Protein AF-A0A3D4YZE8-F1 (afdb_monomer_lite)

Secondary structure (DSSP, 8-state):
-PPP--EEEEEEESS-TGGGTTTTGGGPPEEEEEEEETTTTEEEEEEGGGGGGHHHHHHH-S-EEESSTTTTHHHHHTTT-SS-GGGS-EEEHHHHHTT-

Structure (mmCIF, N/CA/C/O backbone):
data_AF-A0A3D4YZE8-F1
#
_entry.id   AF-A0A3D4YZE8-F1
#
loop_
_atom_site.group_PDB
_atom_site.id
_atom_site.type_symbol
_atom_site.label_atom_id
_atom_site.label_alt_id
_atom_site.label_comp_id
_atom_site.label_asym_id
_atom_site.label_entity_id
_atom_site.label_seq_id
_atom_site.pdbx_PDB_ins_code
_atom_site.Cartn_x
_atom_site.Cartn_y
_atom_site.Cartn_z
_atom_site.occupancy
_atom_site.B_iso_or_equiv
_atom_site.auth_seq_id
_atom_site.auth_comp_id
_atom_site.auth_asym_id
_atom_site.auth_atom_id
_atom_site.pdbx_PDB_model_num
ATOM 1 N N . MET A 1 1 ? -7.918 10.860 19.803 1.00 47.38 1 MET A N 1
ATOM 2 C CA . MET A 1 1 ? -7.132 10.082 18.827 1.00 47.38 1 MET A CA 1
ATOM 3 C C . MET A 1 1 ? -8.129 9.425 17.899 1.00 47.38 1 MET A C 1
ATOM 5 O O . MET A 1 1 ? -8.943 8.640 18.376 1.00 47.38 1 MET A O 1
ATOM 9 N N . THR A 1 2 ? -8.173 9.832 16.636 1.00 54.25 2 THR A N 1
ATOM 10 C CA . THR A 1 2 ? -8.945 9.120 15.612 1.00 54.25 2 THR A CA 1
ATOM 11 C C . THR A 1 2 ? -8.411 7.695 15.560 1.00 54.25 2 THR A C 1
ATOM 13 O O . THR A 1 2 ? -7.206 7.493 15.442 1.00 54.25 2 THR A O 1
ATOM 16 N N . ARG A 1 3 ? -9.281 6.700 15.754 1.00 69.88 3 ARG A N 1
ATOM 17 C CA . ARG A 1 3 ? -8.897 5.310 15.507 1.00 69.88 3 ARG A CA 1
ATOM 18 C C . ARG A 1 3 ? -8.620 5.190 14.015 1.00 69.88 3 ARG A C 1
ATOM 20 O O . ARG A 1 3 ? -9.464 5.599 13.222 1.00 69.88 3 ARG A O 1
ATOM 27 N N . GLY A 1 4 ? -7.461 4.654 13.661 1.00 83.19 4 GLY A N 1
ATOM 28 C CA . GLY A 1 4 ? -7.157 4.325 12.281 1.00 83.19 4 GLY A CA 1
ATOM 29 C C . GLY A 1 4 ? -8.161 3.352 11.670 1.00 83.19 4 GLY A C 1
ATOM 30 O O . GLY A 1 4 ? -8.925 2.684 12.374 1.00 83.19 4 GLY A O 1
ATOM 31 N N . THR A 1 5 ? -8.156 3.278 10.345 1.00 94.31 5 THR A N 1
ATOM 32 C CA . THR A 1 5 ? -9.135 2.534 9.546 1.00 94.31 5 THR A CA 1
ATOM 33 C C . THR A 1 5 ? -8.475 1.384 8.808 1.00 94.31 5 THR A C 1
ATOM 35 O O . THR A 1 5 ? -7.352 1.527 8.340 1.00 94.31 5 THR A O 1
ATOM 38 N N . LYS A 1 6 ? -9.163 0.246 8.685 1.00 97.44 6 LYS A N 1
ATOM 39 C CA . LYS A 1 6 ? -8.678 -0.840 7.826 1.00 97.44 6 LYS A CA 1
ATOM 40 C C . LYS A 1 6 ? -8.773 -0.404 6.372 1.00 97.44 6 LYS A C 1
ATOM 42 O O . LYS A 1 6 ? -9.758 0.230 5.982 1.00 97.44 6 LYS A O 1
ATOM 47 N N . ILE A 1 7 ? -7.794 -0.803 5.576 1.00 98.00 7 ILE A N 1
ATOM 48 C CA . ILE A 1 7 ? -7.727 -0.446 4.160 1.00 98.00 7 ILE A CA 1
ATOM 49 C C . ILE A 1 7 ? -7.514 -1.712 3.357 1.00 98.00 7 ILE A C 1
ATOM 51 O O . ILE A 1 7 ? -6.675 -2.532 3.715 1.00 98.00 7 ILE A O 1
ATOM 55 N N . VAL A 1 8 ? -8.269 -1.858 2.275 1.00 98.62 8 VAL A N 1
ATOM 56 C CA . VAL A 1 8 ? -7.940 -2.814 1.214 1.00 98.62 8 VAL A CA 1
ATOM 57 C C . VAL A 1 8 ? -7.334 -2.008 0.084 1.00 98.62 8 VAL A C 1
ATOM 59 O O . VAL A 1 8 ? -7.949 -1.019 -0.311 1.00 98.62 8 VAL A O 1
ATOM 62 N N . PHE A 1 9 ? -6.171 -2.382 -0.429 1.00 98.19 9 PHE A N 1
ATOM 63 C CA . PHE A 1 9 ? -5.631 -1.710 -1.603 1.00 98.19 9 PHE A CA 1
ATOM 64 C C . PHE A 1 9 ? -4.925 -2.670 -2.547 1.00 98.19 9 PHE A C 1
ATOM 66 O O . PHE A 1 9 ? -4.559 -3.784 -2.174 1.00 98.19 9 PHE A O 1
ATOM 73 N N . ASP A 1 10 ? -4.775 -2.179 -3.766 1.00 98.25 10 ASP A N 1
ATOM 74 C CA . ASP A 1 10 ? -4.039 -2.783 -4.864 1.00 98.25 10 ASP A CA 1
ATOM 75 C C . ASP A 1 10 ? -3.401 -1.647 -5.676 1.00 98.25 10 ASP A C 1
ATOM 77 O O . ASP A 1 10 ? -3.926 -0.517 -5.688 1.00 98.25 10 ASP A O 1
ATOM 81 N N . LEU A 1 11 ? -2.264 -1.911 -6.315 1.00 97.12 11 LEU A N 1
ATOM 82 C CA . LEU A 1 11 ? -1.604 -0.945 -7.189 1.00 97.12 11 LEU A CA 1
ATOM 83 C C . LEU A 1 11 ? -1.298 -1.515 -8.567 1.00 97.12 11 LEU A C 1
ATOM 85 O O . LEU A 1 11 ? -0.990 -2.687 -8.738 1.00 97.12 11 LEU A O 1
ATOM 89 N N . GLU A 1 12 ? -1.294 -0.620 -9.545 1.00 95.94 12 GLU A N 1
ATOM 90 C CA . GLU A 1 12 ? -0.953 -0.925 -10.927 1.00 95.94 12 GLU A CA 1
ATOM 91 C C . GLU A 1 12 ? 0.289 -0.143 -11.333 1.00 95.94 12 GLU A C 1
ATOM 93 O O . GLU A 1 12 ? 0.432 1.044 -11.018 1.00 95.94 12 GLU A O 1
ATOM 98 N N . THR A 1 13 ? 1.186 -0.766 -12.089 1.00 95.19 13 THR A N 1
ATOM 99 C CA . THR A 1 13 ? 2.461 -0.165 -12.497 1.00 95.19 13 THR A CA 1
ATOM 100 C C . THR A 1 13 ? 2.415 0.403 -13.915 1.00 95.19 13 THR A C 1
ATOM 102 O O . THR A 1 13 ? 1.690 -0.073 -14.779 1.00 95.19 13 THR A O 1
ATOM 105 N N . GLN A 1 14 ? 3.221 1.432 -14.192 1.00 92.69 14 GLN A N 1
ATOM 106 C CA . GLN A 1 14 ? 3.290 2.082 -15.515 1.00 92.69 14 GLN A CA 1
ATOM 107 C C . GLN A 1 14 ? 3.866 1.182 -16.614 1.00 92.69 14 GLN A C 1
ATOM 109 O O . GLN A 1 14 ? 3.675 1.441 -17.799 1.00 92.69 14 GLN A O 1
ATOM 114 N N . LYS A 1 15 ? 4.622 0.161 -16.211 1.00 87.62 15 LYS A N 1
ATOM 115 C CA . LYS A 1 15 ? 5.200 -0.864 -17.077 1.00 87.62 15 LYS A CA 1
ATOM 116 C C . LYS A 1 15 ? 4.879 -2.230 -16.504 1.00 87.62 15 LYS A C 1
ATOM 118 O O . LYS A 1 15 ? 4.709 -2.376 -15.293 1.00 87.62 15 LYS A O 1
ATOM 123 N N . THR A 1 16 ? 4.845 -3.224 -17.368 1.00 79.94 16 THR A N 1
ATOM 124 C CA . THR A 1 16 ? 4.724 -4.629 -16.994 1.00 79.94 16 THR A CA 1
ATOM 125 C C . THR A 1 16 ? 6.056 -5.187 -16.485 1.00 79.94 16 THR A C 1
ATOM 127 O O . THR A 1 16 ? 7.132 -4.633 -16.726 1.00 79.94 16 THR A O 1
ATOM 130 N N . PHE A 1 17 ? 5.991 -6.325 -15.791 1.00 72.81 17 PHE A N 1
ATOM 131 C CA . PHE A 1 17 ? 7.169 -7.058 -15.316 1.00 72.81 17 PHE A CA 1
ATOM 132 C C . PHE A 1 17 ? 8.148 -7.408 -16.441 1.00 72.81 17 PHE A C 1
ATOM 134 O O . PHE A 1 17 ? 9.364 -7.270 -16.277 1.00 72.81 17 PHE A O 1
ATOM 141 N N . ASP A 1 18 ? 7.616 -7.840 -17.584 1.00 73.25 18 ASP A N 1
ATOM 142 C CA . ASP A 1 18 ? 8.412 -8.263 -18.735 1.00 73.25 18 ASP A CA 1
ATOM 143 C C . ASP A 1 18 ? 9.185 -7.084 -19.341 1.00 73.25 18 ASP A C 1
ATOM 145 O O . ASP A 1 18 ? 10.341 -7.229 -19.741 1.00 73.25 18 ASP A O 1
ATOM 149 N N . GLU A 1 19 ? 8.602 -5.883 -19.312 1.00 67.62 19 GLU A N 1
ATOM 150 C CA . GLU A 1 19 ? 9.227 -4.655 -19.815 1.00 67.62 19 GLU A CA 1
ATOM 151 C C . GLU A 1 19 ? 10.400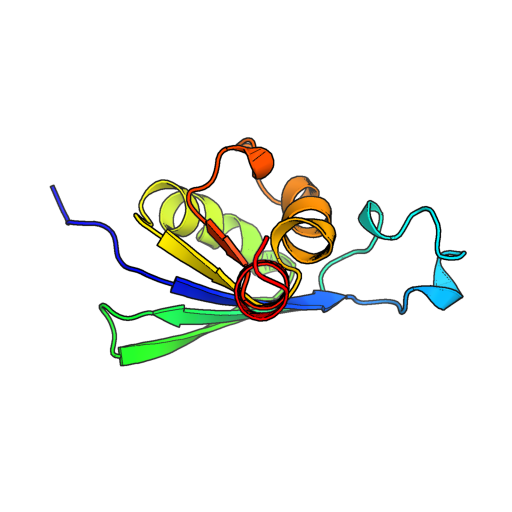 -4.155 -18.955 1.00 67.62 19 GLU A C 1
ATOM 153 O O . GLU A 1 19 ? 11.205 -3.351 -19.432 1.00 67.62 19 GLU A O 1
ATOM 158 N N . VAL A 1 20 ? 10.539 -4.627 -17.710 1.00 65.62 20 VAL A N 1
ATOM 159 C CA . VAL A 1 20 ? 11.667 -4.291 -16.814 1.00 65.62 20 VAL A CA 1
ATOM 160 C C . VAL A 1 20 ? 12.607 -5.469 -16.542 1.00 65.62 20 VAL A C 1
ATOM 162 O O . VAL A 1 20 ? 13.445 -5.414 -15.640 1.00 65.62 20 VAL A O 1
ATOM 165 N N . GLY A 1 21 ? 12.501 -6.545 -17.328 1.00 65.50 21 GLY A N 1
ATOM 166 C CA . GLY A 1 21 ? 13.372 -7.718 -17.211 1.00 65.50 21 GLY A CA 1
ATOM 167 C C . GLY A 1 21 ? 13.061 -8.618 -16.009 1.00 65.50 21 GLY A C 1
ATOM 168 O O . GLY A 1 21 ? 13.922 -9.400 -15.596 1.00 65.50 21 GLY A O 1
ATOM 169 N N . GLY A 1 22 ? 11.862 -8.501 -15.426 1.00 66.44 22 GLY A N 1
ATOM 170 C CA . GLY A 1 22 ? 11.274 -9.393 -14.415 1.00 66.44 22 GLY A CA 1
ATOM 171 C C . GLY A 1 22 ? 11.911 -9.378 -13.019 1.00 66.44 22 GLY A C 1
ATOM 172 O O . GLY A 1 22 ? 11.209 -9.515 -12.021 1.00 66.44 22 GLY A O 1
ATOM 173 N N . ARG A 1 23 ? 13.232 -9.196 -12.907 1.00 67.12 23 ARG A N 1
ATOM 174 C CA . ARG A 1 23 ? 13.969 -9.245 -11.629 1.00 67.12 23 ARG A CA 1
ATOM 175 C C . ARG A 1 23 ? 13.966 -7.930 -10.855 1.00 67.12 23 ARG A C 1
ATOM 177 O O . ARG A 1 23 ? 14.099 -7.957 -9.639 1.00 67.12 23 ARG A O 1
ATOM 184 N N . ASN A 1 24 ? 13.771 -6.810 -11.544 1.00 73.44 24 ASN A N 1
ATOM 185 C CA . ASN A 1 24 ? 13.779 -5.469 -10.960 1.00 73.44 24 ASN A CA 1
ATOM 186 C C . ASN A 1 24 ? 12.355 -4.911 -10.829 1.00 73.44 24 ASN A C 1
ATOM 188 O O . ASN A 1 24 ? 12.124 -3.733 -11.055 1.00 73.44 24 ASN A O 1
ATOM 192 N N . TYR A 1 25 ? 11.365 -5.748 -10.519 1.00 76.88 25 TYR A N 1
ATOM 193 C CA . TYR A 1 25 ? 9.963 -5.310 -10.459 1.00 76.88 25 TYR A CA 1
ATOM 194 C C . TYR A 1 25 ? 9.705 -4.289 -9.345 1.00 76.88 25 TYR A C 1
ATOM 196 O O . TYR A 1 25 ? 8.894 -3.389 -9.508 1.00 76.88 25 TYR A O 1
ATOM 204 N N . GLN A 1 26 ? 10.456 -4.372 -8.244 1.00 77.25 26 GLN A N 1
ATOM 205 C CA . GLN A 1 26 ? 10.485 -3.339 -7.208 1.00 77.25 26 GLN A CA 1
ATOM 206 C C . GLN A 1 26 ? 10.916 -1.978 -7.768 1.00 77.25 26 GLN A C 1
ATOM 208 O O . GLN A 1 26 ? 10.697 -0.959 -7.122 1.00 77.25 26 GLN A O 1
ATOM 213 N N . ASP A 1 27 ? 11.513 -1.964 -8.972 1.00 80.31 27 ASP A N 1
ATOM 214 C CA . ASP A 1 27 ? 11.906 -0.760 -9.675 1.00 80.31 27 ASP A CA 1
ATOM 215 C C . ASP A 1 27 ? 10.830 -0.128 -10.565 1.00 80.31 27 ASP A C 1
ATOM 217 O O . ASP A 1 27 ? 11.076 0.895 -11.218 1.00 80.31 27 ASP A O 1
ATOM 221 N N . LEU A 1 28 ? 9.632 -0.704 -10.568 1.00 87.19 28 LEU A N 1
ATOM 222 C CA . LEU A 1 28 ? 8.491 -0.168 -11.287 1.00 87.19 28 LEU A CA 1
ATOM 223 C C . LEU A 1 28 ? 8.002 1.143 -10.666 1.00 87.19 28 LEU A C 1
ATOM 225 O O . LEU A 1 28 ? 8.156 1.403 -9.472 1.00 87.19 28 LEU A O 1
ATOM 229 N N . LEU A 1 29 ? 7.426 1.979 -11.526 1.00 92.44 29 LEU A N 1
ATOM 230 C CA . LEU A 1 29 ? 6.704 3.175 -11.116 1.00 92.44 29 LEU A CA 1
ATOM 231 C C . LEU A 1 29 ? 5.214 2.859 -11.044 1.00 92.44 29 LEU A C 1
ATOM 233 O O . LEU A 1 29 ? 4.701 2.099 -11.871 1.00 92.44 29 LEU A O 1
ATOM 237 N N . ILE A 1 30 ? 4.524 3.451 -10.077 1.00 95.31 30 ILE A N 1
ATOM 238 C CA . ILE A 1 30 ? 3.083 3.284 -9.887 1.00 95.31 30 ILE A CA 1
ATOM 239 C C . ILE A 1 30 ? 2.343 4.165 -10.898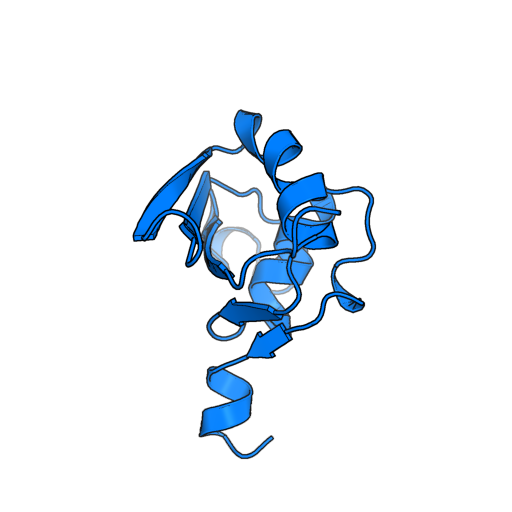 1.00 95.31 30 ILE A C 1
ATOM 241 O O . ILE A 1 30 ? 2.681 5.329 -11.109 1.00 95.31 30 ILE A O 1
ATOM 245 N N . SER A 1 31 ? 1.327 3.599 -11.542 1.00 96.38 31 SER A N 1
ATOM 246 C CA . SER A 1 31 ? 0.377 4.329 -12.384 1.00 96.38 31 SER A CA 1
ATOM 247 C C . SER A 1 31 ? -0.821 4.809 -11.560 1.00 96.38 31 SER A C 1
ATOM 249 O O . SER A 1 31 ? -1.163 5.993 -11.588 1.00 96.38 31 SER A O 1
ATOM 251 N N . VAL A 1 32 ? -1.411 3.908 -10.773 1.00 97.38 32 VAL A N 1
ATOM 252 C CA . VAL A 1 32 ? -2.545 4.172 -9.889 1.00 97.38 32 VAL A CA 1
ATOM 253 C C . VAL A 1 32 ? -2.534 3.197 -8.714 1.00 97.38 32 VAL A C 1
ATOM 255 O O . VAL A 1 32 ? -2.149 2.041 -8.861 1.00 97.38 32 VAL A O 1
ATOM 258 N N . LEU A 1 33 ? -2.978 3.666 -7.553 1.00 98.12 33 LEU A N 1
ATOM 259 C CA . LEU A 1 33 ? -3.333 2.846 -6.402 1.00 98.12 33 LEU A CA 1
ATOM 260 C C . LEU A 1 33 ? -4.811 3.062 -6.085 1.00 98.12 33 LEU A C 1
ATOM 262 O O . LEU A 1 33 ? -5.264 4.201 -5.930 1.00 98.12 33 LEU A O 1
ATOM 266 N N . GLY A 1 34 ? -5.562 1.969 -5.996 1.00 98.06 34 GLY A N 1
ATOM 267 C CA . GLY A 1 34 ? -6.955 1.971 -5.564 1.00 98.06 34 GLY A CA 1
ATOM 268 C C . GLY A 1 34 ? -7.056 1.500 -4.122 1.00 98.06 34 GLY A C 1
ATOM 269 O O . GLY A 1 34 ? -6.536 0.443 -3.785 1.00 98.06 34 GLY A O 1
ATOM 270 N N . ALA A 1 35 ? -7.737 2.262 -3.269 1.00 97.88 35 ALA A N 1
ATOM 271 C CA . ALA A 1 35 ? -7.909 1.936 -1.859 1.00 97.88 35 ALA A CA 1
ATOM 272 C C . ALA A 1 35 ? -9.386 1.968 -1.464 1.00 97.88 35 ALA A C 1
ATOM 274 O O . ALA A 1 35 ? -10.069 2.969 -1.665 1.00 97.88 35 ALA A O 1
ATOM 275 N N . TYR A 1 36 ? -9.879 0.899 -0.848 1.00 98.19 36 TYR A N 1
ATOM 276 C CA . TYR A 1 36 ? -11.156 0.900 -0.145 1.00 98.19 36 TYR A CA 1
ATOM 277 C C . TYR A 1 36 ? -10.946 1.221 1.332 1.00 98.19 36 TYR A C 1
ATOM 279 O O . TYR A 1 36 ? -10.188 0.537 2.030 1.00 98.19 36 TYR A O 1
ATOM 287 N N . ARG A 1 37 ? -11.661 2.234 1.822 1.00 96.62 37 ARG A N 1
ATOM 288 C CA . ARG A 1 37 ? -11.567 2.735 3.194 1.00 96.62 37 ARG A CA 1
ATOM 289 C C . ARG A 1 37 ? -12.802 2.369 4.003 1.00 96.62 37 ARG A C 1
ATOM 291 O O . ARG A 1 37 ? -13.904 2.831 3.715 1.00 96.62 37 ARG A O 1
ATOM 298 N N . TYR A 1 38 ? -12.620 1.569 5.055 1.00 96.25 38 TYR A N 1
ATOM 299 C CA . TYR A 1 38 ? -13.736 1.086 5.882 1.00 96.25 38 TYR A CA 1
ATOM 300 C C . TYR A 1 38 ? -14.444 2.184 6.688 1.00 96.25 38 TYR A C 1
ATOM 302 O O . TYR A 1 38 ? -15.617 2.037 7.013 1.00 96.25 38 TYR A O 1
ATOM 310 N N . ASP A 1 39 ? -13.746 3.265 7.021 1.00 94.94 39 ASP A N 1
ATOM 311 C CA . ASP A 1 39 ? -14.278 4.425 7.742 1.00 94.94 39 ASP A CA 1
ATOM 312 C C . ASP A 1 39 ? -15.162 5.310 6.860 1.00 94.94 39 ASP A C 1
ATOM 314 O O . ASP A 1 39 ? -16.103 5.918 7.363 1.00 94.94 39 ASP A O 1
ATOM 318 N N . LEU A 1 40 ? -14.876 5.363 5.556 1.00 95.06 40 LEU A N 1
ATOM 319 C CA . LEU A 1 40 ? -15.654 6.136 4.586 1.00 95.06 40 LEU A CA 1
ATOM 320 C C . LEU A 1 40 ? -16.704 5.291 3.856 1.00 95.06 40 LEU A C 1
ATOM 322 O O . LEU A 1 40 ? -17.661 5.839 3.314 1.00 95.06 40 LEU A O 1
ATOM 326 N N . GLY A 1 41 ? -16.533 3.966 3.823 1.00 97.06 41 GLY A N 1
ATOM 327 C CA . GLY A 1 41 ? -17.372 3.077 3.017 1.00 97.06 41 GLY A CA 1
ATOM 328 C C . GLY A 1 41 ? -17.237 3.345 1.515 1.00 97.06 41 GLY A C 1
ATOM 329 O O . GLY A 1 41 ? -18.183 3.121 0.762 1.00 97.06 41 GLY A O 1
ATOM 330 N N . SER A 1 42 ? -16.092 3.874 1.082 1.00 97.25 42 SER A N 1
ATOM 331 C CA . SER A 1 42 ? -15.860 4.323 -0.288 1.00 97.25 42 SER A CA 1
ATOM 332 C C . SER A 1 42 ? -14.464 3.961 -0.782 1.00 97.25 42 SER A C 1
ATOM 334 O O . SER A 1 42 ? -13.564 3.619 -0.010 1.00 97.25 42 SER A O 1
ATOM 336 N N . TYR A 1 43 ? -14.310 4.043 -2.102 1.00 97.25 43 TYR A N 1
ATOM 337 C CA . TYR A 1 43 ? -13.026 3.920 -2.772 1.00 97.25 43 TYR A CA 1
ATOM 338 C C . TYR A 1 43 ? -12.379 5.296 -2.937 1.00 97.25 43 TYR A C 1
ATOM 340 O O . TYR A 1 43 ? -13.051 6.280 -3.250 1.00 97.25 43 TYR A O 1
ATOM 348 N N . GLU A 1 44 ? -11.067 5.337 -2.767 1.00 96.25 44 GLU A N 1
ATOM 349 C CA . GLU A 1 44 ? -10.191 6.446 -3.118 1.00 96.25 44 GLU A CA 1
ATOM 350 C C . GLU A 1 44 ? -9.154 5.952 -4.133 1.00 96.25 44 GLU A C 1
ATOM 352 O O . GLU A 1 44 ? -8.720 4.801 -4.094 1.00 96.25 44 GLU A O 1
ATOM 357 N N . THR A 1 45 ? -8.754 6.829 -5.047 1.00 96.88 45 THR A N 1
ATOM 358 C CA . THR A 1 45 ? -7.737 6.545 -6.064 1.00 96.88 45 THR A CA 1
ATOM 359 C C . THR A 1 45 ? -6.599 7.540 -5.944 1.00 96.88 45 THR A C 1
ATOM 361 O O . THR A 1 45 ? -6.842 8.743 -5.823 1.00 96.88 45 THR A O 1
ATOM 364 N N . TYR A 1 46 ? -5.374 7.042 -6.038 1.00 96.69 46 TYR A N 1
ATOM 365 C CA . TYR A 1 46 ? -4.154 7.826 -5.935 1.00 96.69 46 TYR A CA 1
ATOM 366 C C . TYR A 1 46 ? -3.335 7.617 -7.203 1.00 96.69 46 TYR A C 1
ATOM 368 O O . TYR A 1 46 ? -2.888 6.506 -7.477 1.00 96.69 46 TYR A O 1
ATOM 376 N N . LEU A 1 47 ? -3.155 8.675 -7.989 1.00 96.94 47 LEU A N 1
ATOM 377 C CA . LEU A 1 47 ? -2.187 8.672 -9.085 1.00 96.94 47 LEU A CA 1
ATOM 378 C C . LEU A 1 47 ? -0.779 8.879 -8.523 1.00 96.94 47 LEU A C 1
ATOM 380 O O . LEU A 1 47 ? -0.629 9.289 -7.374 1.00 96.94 47 LEU A O 1
ATOM 384 N N . GLU A 1 48 ? 0.252 8.654 -9.338 1.00 95.44 48 GLU A N 1
ATOM 385 C CA . GLU A 1 48 ? 1.657 8.776 -8.916 1.00 95.44 48 GLU A CA 1
ATOM 386 C C . GLU A 1 48 ? 1.947 10.069 -8.126 1.00 95.44 48 GLU A C 1
ATOM 388 O O . GLU A 1 48 ? 2.530 10.039 -7.043 1.00 95.44 48 GLU A O 1
ATOM 393 N N . ASN A 1 49 ? 1.453 11.206 -8.625 1.00 94.00 49 ASN A N 1
ATOM 394 C CA . ASN A 1 49 ? 1.657 12.516 -8.000 1.00 94.00 49 ASN A CA 1
ATOM 395 C C . ASN A 1 49 ? 0.894 12.693 -6.672 1.00 94.00 49 ASN A C 1
ATOM 397 O O . ASN A 1 49 ? 1.247 13.561 -5.872 1.00 94.00 49 ASN A O 1
ATOM 401 N N . ASP A 1 50 ? -0.126 11.876 -6.412 1.00 94.00 50 ASP A N 1
ATOM 402 C CA . ASP A 1 50 ? -0.956 11.914 -5.205 1.00 94.00 50 ASP A CA 1
ATOM 403 C C . ASP A 1 50 ? -0.465 10.966 -4.104 1.00 94.00 50 ASP A C 1
ATOM 405 O O . ASP A 1 50 ? -0.936 11.068 -2.969 1.00 94.00 50 ASP A O 1
ATOM 409 N N . LEU A 1 51 ? 0.486 10.067 -4.394 1.00 93.06 51 LEU A N 1
ATOM 410 C CA . LEU A 1 51 ? 0.921 9.016 -3.462 1.00 93.06 51 LEU A CA 1
ATOM 411 C C . LEU A 1 51 ? 1.489 9.563 -2.146 1.00 93.06 51 LEU A C 1
ATOM 413 O O . LEU A 1 51 ? 1.369 8.917 -1.110 1.00 93.06 51 LEU A O 1
ATOM 417 N N . HIS A 1 52 ? 2.010 10.791 -2.142 1.00 87.44 52 HIS A N 1
ATOM 418 C CA . HIS A 1 52 ? 2.456 11.473 -0.922 1.00 87.44 52 HIS A CA 1
ATOM 419 C C . HIS A 1 52 ? 1.350 11.609 0.147 1.00 87.44 52 HIS A C 1
ATOM 421 O O . HIS A 1 52 ? 1.643 11.758 1.331 1.00 87.44 52 HIS A O 1
ATOM 427 N N . ARG A 1 53 ? 0.072 11.554 -0.248 1.00 89.81 53 ARG A N 1
ATOM 428 C CA . ARG A 1 53 ? -1.089 11.643 0.654 1.00 89.81 53 ARG A CA 1
ATOM 429 C C . ARG A 1 53 ? -1.381 10.329 1.381 1.00 89.81 53 ARG A C 1
ATOM 431 O O . ARG A 1 53 ? -2.115 10.349 2.367 1.00 89.81 53 ARG A O 1
ATOM 438 N N . LEU A 1 54 ? -0.818 9.211 0.918 1.00 91.38 54 LEU A N 1
ATOM 439 C CA . LEU A 1 54 ? -1.042 7.887 1.499 1.00 91.38 54 LEU A CA 1
ATOM 440 C C . LEU A 1 54 ? -0.266 7.664 2.791 1.00 91.38 54 LEU A C 1
ATOM 442 O O . LEU A 1 54 ? -0.698 6.862 3.605 1.00 91.38 54 LEU A O 1
ATOM 446 N N . GLU A 1 55 ? 0.860 8.344 3.003 1.00 91.50 55 GLU A N 1
ATOM 447 C CA . GLU A 1 55 ? 1.794 7.983 4.075 1.00 91.50 55 GLU A CA 1
ATOM 448 C C . GLU A 1 55 ? 1.135 7.990 5.465 1.00 91.50 55 GLU A C 1
ATOM 450 O O . GLU A 1 55 ? 1.191 6.989 6.176 1.00 91.50 55 GLU A O 1
ATOM 455 N N . ASN A 1 56 ? 0.406 9.056 5.811 1.00 91.38 56 ASN A N 1
ATOM 456 C CA . ASN A 1 56 ? -0.340 9.117 7.075 1.00 91.38 56 ASN A CA 1
ATOM 457 C C . ASN A 1 56 ? -1.446 8.057 7.144 1.00 91.38 56 ASN A C 1
ATOM 459 O O . ASN A 1 56 ? -1.671 7.461 8.192 1.00 91.38 56 ASN A O 1
ATOM 463 N N . LEU A 1 57 ? -2.117 7.797 6.021 1.00 92.69 57 LEU A N 1
ATOM 464 C CA . LEU A 1 57 ? -3.176 6.799 5.944 1.00 92.69 57 LEU A CA 1
ATOM 465 C C . LEU A 1 57 ? -2.626 5.376 6.179 1.00 92.69 57 LEU A C 1
ATOM 467 O O . LEU A 1 57 ? -3.264 4.586 6.871 1.00 92.69 57 LEU A O 1
ATOM 471 N N . LEU A 1 58 ? -1.435 5.066 5.656 1.00 94.75 58 LEU A N 1
ATOM 472 C CA . LEU A 1 58 ? -0.737 3.794 5.869 1.00 94.75 58 LEU A CA 1
ATOM 473 C C . LEU A 1 58 ? -0.259 3.643 7.317 1.00 94.75 58 LEU A C 1
ATOM 475 O O . LEU A 1 58 ? -0.434 2.573 7.891 1.00 94.75 58 LEU A O 1
ATOM 479 N N . ILE A 1 59 ? 0.308 4.705 7.905 1.00 92.88 5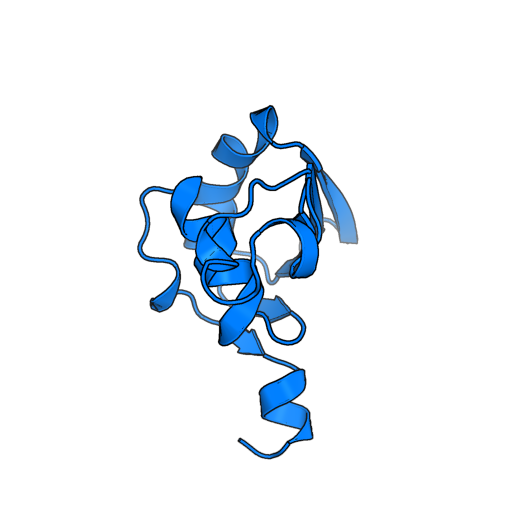9 ILE A N 1
ATOM 480 C CA . ILE A 1 59 ? 0.774 4.724 9.304 1.00 92.88 59 ILE A CA 1
ATOM 481 C C . ILE A 1 59 ? -0.385 4.500 10.271 1.00 92.88 59 ILE A C 1
ATOM 483 O O . ILE A 1 59 ? -0.273 3.711 11.208 1.00 92.88 59 ILE A O 1
ATOM 487 N N . ASP A 1 60 ? -1.489 5.213 10.056 1.00 93.19 60 ASP A N 1
ATOM 488 C CA . ASP A 1 60 ? -2.624 5.167 10.967 1.00 93.19 60 ASP A CA 1
ATOM 489 C C . ASP A 1 60 ? -3.420 3.868 10.802 1.00 93.19 60 ASP A C 1
ATOM 491 O O . ASP A 1 60 ? -4.107 3.454 11.735 1.00 93.19 60 ASP A O 1
ATOM 495 N N . SER A 1 61 ? -3.344 3.206 9.644 1.00 96.12 61 SER A N 1
ATOM 496 C CA . SER A 1 61 ? -4.101 1.986 9.375 1.00 96.12 61 SER A CA 1
ATOM 497 C C . SER A 1 61 ? -3.698 0.837 10.314 1.00 96.12 61 SER A C 1
ATOM 499 O O . SER A 1 61 ? -2.560 0.370 10.278 1.00 96.12 61 SER A O 1
ATOM 501 N N . PRO A 1 62 ? -4.628 0.291 11.123 1.00 96.75 62 PRO A N 1
ATOM 502 C CA . PRO A 1 62 ? -4.353 -0.876 11.953 1.00 96.75 62 PRO A CA 1
ATOM 503 C C . PRO A 1 62 ? -4.208 -2.170 11.141 1.00 96.75 62 PRO A C 1
ATOM 505 O O . PRO A 1 62 ? -3.758 -3.169 11.697 1.00 96.75 62 PRO A O 1
ATOM 508 N N . LEU A 1 63 ? -4.651 -2.190 9.876 1.00 97.56 63 LEU A N 1
ATOM 509 C CA . LEU A 1 63 ? -4.508 -3.339 8.984 1.00 97.56 63 LEU A CA 1
ATOM 510 C C . LEU A 1 63 ? -4.649 -2.920 7.519 1.00 97.56 63 LEU A C 1
ATOM 512 O O . LEU A 1 63 ? -5.685 -2.380 7.112 1.00 97.56 63 LEU A O 1
ATOM 516 N N . LEU A 1 64 ? -3.644 -3.262 6.723 1.00 98.31 64 LEU A N 1
ATOM 517 C CA . LEU A 1 64 ? -3.675 -3.207 5.268 1.00 98.31 64 LEU A CA 1
ATOM 518 C C . LEU A 1 64 ? -3.989 -4.595 4.716 1.00 98.31 64 LEU A C 1
ATOM 520 O O . LEU A 1 64 ? -3.421 -5.589 5.152 1.00 98.31 64 LEU A O 1
ATOM 524 N N . VAL A 1 65 ? -4.898 -4.674 3.759 1.00 98.62 65 VAL A N 1
ATOM 525 C CA . VAL A 1 65 ? -5.298 -5.923 3.115 1.00 98.62 65 VAL A CA 1
ATOM 526 C C . VAL A 1 65 ? -5.006 -5.805 1.629 1.00 98.62 65 VAL A C 1
ATOM 528 O O . VAL A 1 65 ? -5.373 -4.810 1.010 1.00 98.62 65 VAL A O 1
ATOM 531 N N . GLY A 1 66 ? -4.392 -6.828 1.052 1.00 98.44 66 GLY A N 1
ATOM 532 C CA . GLY A 1 66 ? -4.158 -6.908 -0.387 1.00 98.44 66 GLY A CA 1
ATOM 533 C C . GLY A 1 66 ? -3.871 -8.341 -0.815 1.00 98.44 66 GLY A C 1
ATOM 534 O O . GLY A 1 66 ? -3.919 -9.263 0.003 1.00 98.44 66 GLY A O 1
ATOM 535 N N . PHE A 1 67 ? -3.582 -8.546 -2.095 1.00 98.25 67 PHE A N 1
ATOM 536 C CA . PHE A 1 67 ? -3.290 -9.863 -2.656 1.00 98.25 67 PHE A CA 1
ATOM 537 C C . PHE A 1 67 ? -1.866 -9.881 -3.202 1.00 98.25 67 PHE A C 1
ATOM 539 O O . PHE A 1 67 ? -1.559 -9.116 -4.104 1.00 98.25 67 PHE A O 1
ATOM 546 N N . ASN A 1 68 ? -0.989 -10.735 -2.660 1.00 97.00 68 ASN A N 1
ATOM 547 C CA . ASN A 1 68 ? 0.454 -10.694 -2.938 1.00 97.00 68 ASN A CA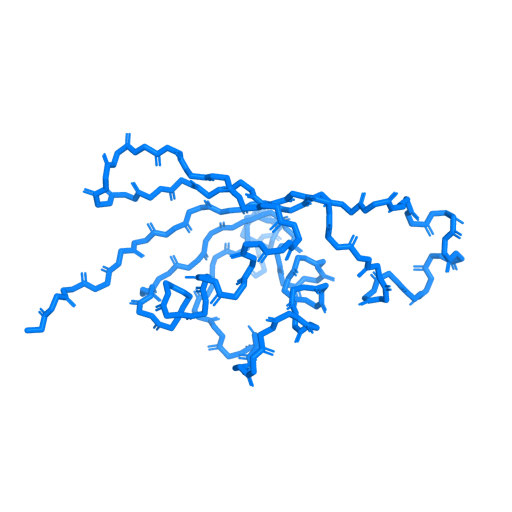 1
ATOM 548 C C . ASN A 1 68 ? 1.123 -9.354 -2.537 1.00 97.00 68 ASN A C 1
ATOM 550 O O . ASN A 1 68 ? 2.249 -9.049 -2.942 1.00 97.00 68 ASN A O 1
ATOM 554 N N . ILE A 1 69 ? 0.445 -8.594 -1.671 1.00 97.81 69 ILE A N 1
ATOM 555 C CA . ILE A 1 69 ? 0.827 -7.275 -1.159 1.00 97.81 69 ILE A CA 1
ATOM 556 C C . ILE A 1 69 ? 2.218 -7.268 -0.520 1.00 97.81 69 ILE A C 1
ATOM 558 O O . ILE A 1 69 ? 2.966 -6.300 -0.673 1.00 97.81 69 ILE A O 1
ATOM 562 N N . ARG A 1 70 ? 2.615 -8.356 0.159 1.00 96.69 70 ARG A N 1
ATOM 563 C CA . ARG A 1 70 ? 3.937 -8.447 0.799 1.00 96.69 70 ARG A CA 1
ATOM 564 C C . ARG A 1 70 ? 5.064 -8.460 -0.226 1.00 96.69 70 ARG A C 1
ATOM 566 O O . ARG A 1 70 ? 6.126 -7.891 0.017 1.00 96.69 70 ARG A O 1
ATOM 573 N N . LYS A 1 71 ? 4.872 -9.179 -1.332 1.00 94.56 71 LYS A N 1
ATOM 574 C CA . LYS A 1 71 ? 5.944 -9.463 -2.294 1.00 94.56 71 LYS A CA 1
ATOM 575 C C . LYS A 1 71 ? 5.909 -8.551 -3.503 1.00 94.56 71 LYS A C 1
ATOM 577 O O . LYS A 1 71 ? 6.921 -8.498 -4.195 1.00 94.56 71 LYS A O 1
ATOM 582 N N . PHE A 1 72 ? 4.805 -7.855 -3.755 1.00 94.88 72 PHE A N 1
ATOM 583 C CA . PHE A 1 72 ? 4.670 -6.978 -4.908 1.00 94.88 72 PHE A CA 1
ATOM 584 C C . PHE A 1 72 ? 4.399 -5.527 -4.519 1.00 94.88 72 PHE A C 1
ATOM 586 O O . PHE A 1 72 ? 5.301 -4.697 -4.635 1.00 94.88 72 PHE A O 1
ATOM 593 N N . ASP A 1 73 ? 3.206 -5.231 -4.015 1.00 96.69 73 ASP A N 1
ATOM 594 C CA . ASP A 1 73 ? 2.729 -3.864 -3.826 1.00 96.69 73 ASP A CA 1
ATOM 595 C C . ASP A 1 73 ? 3.599 -3.057 -2.862 1.00 96.69 73 ASP A C 1
ATOM 597 O O . ASP A 1 73 ? 4.049 -1.966 -3.201 1.00 96.69 73 ASP A O 1
ATOM 601 N N . LEU A 1 74 ? 3.887 -3.585 -1.667 1.00 96.81 74 LEU A N 1
ATOM 602 C CA . LEU A 1 74 ? 4.684 -2.861 -0.671 1.00 96.81 74 LEU A CA 1
ATOM 603 C C . LEU A 1 74 ? 6.120 -2.585 -1.148 1.00 96.81 74 LEU A C 1
ATOM 605 O O . LEU A 1 74 ? 6.543 -1.431 -1.054 1.00 96.81 74 LEU A O 1
ATOM 609 N N . PRO A 1 75 ? 6.856 -3.559 -1.731 1.00 95.50 75 PRO A N 1
ATOM 610 C CA . PRO A 1 75 ? 8.149 -3.287 -2.362 1.00 95.50 75 PRO A CA 1
ATOM 611 C C . PRO A 1 75 ? 8.120 -2.178 -3.420 1.00 95.50 75 PRO A C 1
ATOM 613 O O . PRO A 1 75 ? 9.037 -1.359 -3.464 1.00 95.50 75 PRO A O 1
ATOM 616 N N . VAL A 1 76 ? 7.080 -2.125 -4.257 1.00 95.00 76 VAL A N 1
ATOM 617 C CA . VAL A 1 76 ? 6.924 -1.076 -5.280 1.00 95.00 76 VAL A CA 1
ATOM 618 C C . VAL A 1 76 ? 6.582 0.274 -4.628 1.00 95.00 76 VAL A C 1
ATOM 620 O O . VAL A 1 76 ? 7.170 1.305 -4.963 1.00 95.00 76 VAL A O 1
ATOM 623 N N . LEU A 1 77 ? 5.679 0.273 -3.645 1.00 95.62 77 LEU A N 1
ATOM 624 C CA . LEU A 1 77 ? 5.225 1.457 -2.913 1.00 95.62 77 LEU A CA 1
ATOM 625 C C . LEU A 1 77 ? 6.326 2.100 -2.064 1.00 95.62 77 LEU A C 1
ATOM 627 O O . LEU A 1 77 ? 6.318 3.318 -1.890 1.00 95.62 77 LEU A O 1
ATOM 631 N N . GLN A 1 78 ? 7.302 1.321 -1.588 1.00 94.88 78 GLN A N 1
ATOM 632 C CA . GLN A 1 78 ? 8.416 1.788 -0.754 1.00 94.88 78 GLN A CA 1
ATOM 633 C C . GLN A 1 78 ? 9.159 3.000 -1.340 1.00 94.88 78 GLN A C 1
ATOM 635 O O . GLN A 1 78 ? 9.725 3.802 -0.603 1.00 94.88 78 GLN A O 1
ATOM 640 N N . ARG A 1 79 ? 9.150 3.157 -2.664 1.00 91.50 79 ARG A N 1
ATOM 641 C CA . ARG A 1 79 ? 9.801 4.259 -3.389 1.00 91.50 79 ARG A CA 1
ATOM 642 C C . ARG A 1 79 ? 9.112 5.608 -3.211 1.00 91.50 79 ARG A C 1
ATOM 644 O O . ARG A 1 79 ? 9.729 6.647 -3.430 1.00 91.50 79 ARG A O 1
ATOM 651 N N . TYR A 1 80 ? 7.840 5.578 -2.838 1.00 93.69 80 TYR A N 1
ATOM 652 C CA . TYR A 1 80 ? 6.959 6.738 -2.770 1.00 93.69 80 TYR A CA 1
ATOM 653 C C . TYR A 1 80 ? 6.696 7.205 -1.338 1.00 93.69 80 TYR A C 1
ATOM 655 O O . TYR A 1 80 ? 6.101 8.263 -1.140 1.00 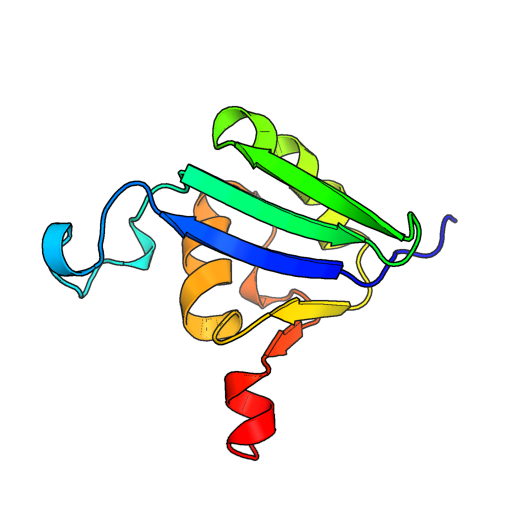93.69 80 TYR A O 1
ATOM 663 N N . VAL A 1 81 ? 7.143 6.439 -0.342 1.00 93.44 81 VAL A N 1
ATOM 664 C CA . VAL A 1 81 ? 6.913 6.705 1.081 1.00 93.44 81 VAL A CA 1
ATOM 665 C C . VAL A 1 81 ? 8.227 6.641 1.856 1.00 93.44 81 VAL A C 1
ATOM 667 O O . VAL A 1 81 ? 9.175 5.979 1.437 1.00 93.44 81 VAL A O 1
ATOM 670 N N . LYS A 1 82 ? 8.314 7.344 2.987 1.00 93.94 82 LYS A N 1
ATOM 671 C CA . LYS A 1 82 ? 9.524 7.362 3.827 1.00 93.94 82 LYS A CA 1
ATOM 672 C C . LYS A 1 82 ? 9.486 6.307 4.924 1.00 93.94 82 LYS A C 1
ATOM 674 O O . LYS A 1 82 ? 10.539 5.935 5.437 1.00 93.94 82 LYS A O 1
ATOM 679 N N . ILE A 1 83 ? 8.296 5.849 5.301 1.00 94.62 83 ILE A N 1
ATOM 680 C CA . ILE A 1 83 ? 8.125 4.732 6.233 1.00 94.62 83 ILE A CA 1
ATOM 681 C C . ILE A 1 83 ? 8.664 3.421 5.656 1.00 94.62 83 ILE A C 1
ATOM 683 O O . ILE A 1 83 ? 8.656 3.215 4.443 1.00 94.62 83 ILE A O 1
ATOM 687 N N . ASP A 1 84 ? 9.092 2.517 6.538 1.00 96.25 84 ASP A N 1
ATOM 688 C CA . ASP A 1 84 ? 9.424 1.144 6.160 1.00 96.25 84 ASP A CA 1
ATOM 689 C C . ASP A 1 84 ? 8.130 0.346 5.949 1.00 96.25 84 ASP A C 1
ATOM 691 O O . ASP A 1 84 ? 7.448 -0.046 6.901 1.00 96.25 84 ASP A O 1
ATOM 695 N N . THR A 1 85 ? 7.791 0.116 4.683 1.00 96.31 85 THR A N 1
ATOM 696 C CA . THR A 1 85 ? 6.590 -0.621 4.279 1.00 96.31 85 THR A CA 1
ATOM 697 C C . THR A 1 85 ? 6.603 -2.072 4.754 1.00 96.31 85 THR A C 1
ATOM 699 O O . THR A 1 85 ? 5.534 -2.648 4.952 1.00 96.31 85 THR A O 1
ATOM 702 N N . ALA A 1 86 ? 7.776 -2.657 5.024 1.00 96.31 86 ALA A N 1
ATOM 703 C CA . ALA A 1 86 ? 7.887 -4.026 5.522 1.00 96.31 86 ALA A CA 1
ATOM 704 C C . ALA A 1 86 ? 7.407 -4.183 6.977 1.00 96.31 86 ALA A C 1
ATOM 706 O O . ALA A 1 86 ? 7.128 -5.305 7.402 1.00 96.31 86 ALA A O 1
ATOM 707 N N . GLN A 1 87 ? 7.291 -3.082 7.732 1.00 96.50 87 GLN A N 1
ATOM 708 C CA . GLN A 1 87 ? 6.782 -3.080 9.112 1.00 96.50 87 GLN A CA 1
ATOM 709 C C . GLN A 1 87 ? 5.270 -2.844 9.201 1.00 96.50 87 GLN A C 1
ATOM 711 O O . GLN A 1 87 ? 4.713 -2.864 10.300 1.00 96.50 87 GLN A O 1
ATOM 716 N N . LEU A 1 88 ? 4.598 -2.584 8.076 1.00 96.94 88 LEU A N 1
ATOM 717 C CA . LEU A 1 88 ? 3.171 -2.284 8.085 1.00 96.94 88 LEU A CA 1
ATOM 718 C C . LEU A 1 88 ? 2.348 -3.522 8.485 1.00 96.94 88 LEU A C 1
ATOM 720 O O . LEU A 1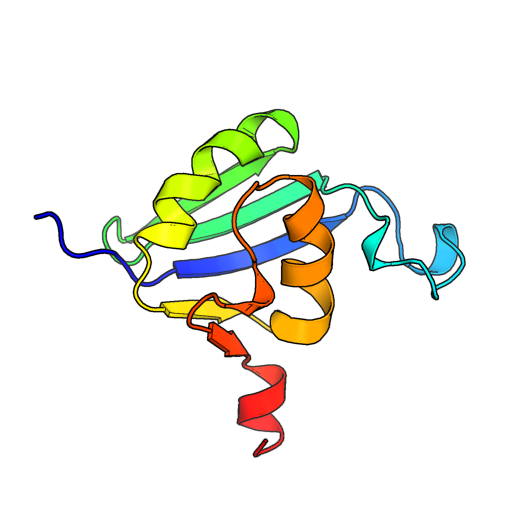 88 ? 2.651 -4.639 8.051 1.00 96.94 88 LEU A O 1
ATOM 724 N N . PRO A 1 89 ? 1.287 -3.349 9.295 1.00 97.06 89 PRO A N 1
ATOM 725 C CA . PRO A 1 89 ? 0.415 -4.450 9.674 1.00 97.06 89 PRO A CA 1
ATOM 726 C C . PRO A 1 89 ? -0.404 -4.883 8.458 1.00 97.06 89 PRO A C 1
ATOM 728 O O . PRO A 1 89 ? -1.276 -4.140 8.003 1.00 97.06 89 PRO A O 1
ATOM 731 N N . ILE A 1 90 ? -0.134 -6.078 7.928 1.00 98.12 90 ILE A N 1
ATOM 732 C CA . ILE A 1 90 ? -0.772 -6.557 6.698 1.00 98.12 90 ILE A CA 1
ATOM 733 C C . ILE A 1 90 ? -1.487 -7.900 6.850 1.00 98.12 90 ILE A C 1
ATOM 735 O O . ILE A 1 90 ? -1.064 -8.764 7.616 1.00 98.12 90 ILE A O 1
ATOM 739 N N . LEU A 1 91 ? -2.537 -8.077 6.052 1.00 98.25 91 LEU A N 1
ATOM 740 C CA . LEU A 1 91 ? -3.125 -9.356 5.671 1.00 98.25 91 LEU A CA 1
ATOM 741 C C . LEU A 1 91 ? -2.894 -9.545 4.168 1.00 98.25 91 LEU A C 1
ATOM 743 O O . LEU A 1 91 ? -3.508 -8.855 3.351 1.00 98.25 91 LEU A O 1
ATOM 747 N N . ASP A 1 92 ? -2.012 -10.477 3.816 1.00 98.38 92 ASP A N 1
ATOM 748 C CA . ASP A 1 92 ? -1.808 -10.893 2.430 1.00 98.38 92 ASP A CA 1
ATOM 749 C C . ASP A 1 92 ? -2.723 -12.079 2.119 1.00 98.38 92 ASP A C 1
ATOM 751 O O . ASP A 1 92 ? -2.525 -13.186 2.622 1.00 98.38 92 ASP A O 1
ATOM 755 N N . LEU A 1 93 ? -3.734 -11.847 1.284 1.00 98.38 93 LEU A N 1
ATOM 756 C CA . LEU A 1 93 ? -4.727 -12.859 0.929 1.00 98.38 93 LEU A CA 1
ATOM 757 C C . LEU A 1 93 ? -4.111 -14.056 0.192 1.00 98.38 93 LEU A C 1
ATOM 759 O O . LEU A 1 93 ? -4.631 -15.166 0.290 1.00 98.38 93 LEU A O 1
ATOM 763 N N . MET A 1 94 ? -3.009 -13.862 -0.539 1.00 97.81 94 MET A N 1
ATOM 764 C CA . MET A 1 94 ? -2.335 -14.965 -1.222 1.00 97.81 94 MET A CA 1
ATOM 765 C C . MET A 1 94 ? -1.608 -15.871 -0.220 1.00 97.81 94 MET A C 1
ATOM 767 O O . MET A 1 94 ? -1.592 -17.089 -0.399 1.00 97.81 94 MET A O 1
ATOM 771 N N . GLU A 1 95 ? -1.007 -15.292 0.824 1.00 97.62 95 GLU A N 1
ATOM 772 C CA . GLU A 1 95 ? -0.385 -16.060 1.910 1.00 97.62 95 GLU A CA 1
ATOM 773 C C . GLU A 1 95 ? -1.453 -16.797 2.733 1.00 97.62 95 GLU A C 1
ATOM 775 O O . GLU A 1 95 ? -1.338 -18.012 2.905 1.00 97.62 95 GLU A O 1
ATOM 780 N N . ASP A 1 96 ? -2.542 -16.112 3.100 1.00 97.12 96 ASP A N 1
ATOM 781 C CA . ASP A 1 96 ? -3.658 -16.672 3.880 1.00 97.12 96 ASP A CA 1
ATOM 782 C C . ASP A 1 96 ? -4.314 -17.878 3.182 1.00 97.12 96 ASP A C 1
ATOM 784 O O . ASP A 1 96 ? -4.415 -18.963 3.759 1.00 97.12 96 ASP A O 1
ATOM 788 N N . ILE A 1 97 ? -4.663 -17.748 1.895 1.00 96.31 97 ILE A N 1
ATOM 789 C CA . ILE A 1 97 ? -5.248 -18.849 1.105 1.00 96.31 97 ILE A CA 1
ATOM 790 C C . ILE A 1 97 ? -4.251 -20.005 0.933 1.00 96.31 97 ILE A C 1
ATOM 792 O O . ILE A 1 97 ? -4.650 -21.170 0.862 1.00 96.31 97 ILE A O 1
ATOM 796 N N . ALA A 1 98 ? -2.950 -19.709 0.880 1.00 95.69 98 ALA A N 1
ATOM 797 C CA . ALA A 1 98 ? -1.905 -20.727 0.827 1.00 95.69 98 ALA A CA 1
ATOM 798 C C . ALA A 1 98 ? -1.635 -21.397 2.190 1.00 95.69 98 ALA A C 1
ATOM 800 O O . ALA A 1 98 ? -0.813 -22.318 2.243 1.00 95.69 98 ALA A O 1
ATOM 801 N N . GLY A 1 99 ? -2.295 -20.957 3.268 1.00 91.00 99 GLY A N 1
ATOM 802 C CA . GLY A 1 99 ? -2.082 -21.438 4.632 1.00 91.00 99 GLY A CA 1
ATOM 803 C C . GLY A 1 99 ? -0.707 -21.066 5.190 1.00 91.00 99 GLY A C 1
ATOM 804 O O . GLY A 1 99 ? -0.090 -21.889 5.872 1.00 91.00 99 GLY A O 1
ATOM 805 N N . ARG A 1 100 ? -0.195 -19.884 4.830 1.00 68.69 100 ARG A N 1
ATOM 806 C CA . ARG A 1 100 ? 1.131 -19.374 5.204 1.00 68.69 100 ARG A CA 1
ATOM 807 C C . ARG A 1 100 ? 1.051 -18.158 6.109 1.00 68.69 100 ARG A C 1
ATOM 809 O O . ARG A 1 100 ? 0.101 -17.367 5.949 1.00 68.69 100 ARG A O 1
#

pLDDT: mean 91.21, std 10.56, range [47.38, 98.62]

Foldseek 3Di:
DPQAWEKEKDWDFPDDCVVVVNPVLLVTQTQKMWMQTPVVNDIDMAGRVRLLVCAVNQVRHPEYEYACCQPHVLSNSCVVYPDNSNPGHYDHPNCVVVVD

Sequence (100 aa):
MTRGTKIVFDLETQKTFDEVGGRNYQDLLISVLGAYRYDLGSYETYLENDLHRLENLLIDSPLLVGFNIRKFDLPVLQRYVKIDTAQLPILDLMEDIAGR

Radius of gyration: 13.43 Å; chains: 1; bounding box: 31×34×39 Å